Protein AF-A0A183DBQ8-F1 (afdb_monomer)

Mean predicted aligned error: 10.86 Å

Organism: NCBI:txid637853

Secondary structure (DSSP, 8-state):
-----TT--GGG-----HHHHHHHHHHHHHHHHHHHHHHHHHHHHHHHHHHHHHHHTSSS-HHHHHHHHHHHHHH-TT--SEEEHHHHHHHHHH--GGG---TTTSHHHHHHHHHHHHHHTTTSEEEHHHHHHHHHHHHHHHHHT--

Radius of gyration: 30.94 Å; Cα contacts (8 Å, |Δi|>4): 84; chains: 1; bounding box: 58×28×90 Å

Solvent-accessible surface area (backbone atoms only — not comparable to full-atom values): 8725 Å² total; per-residue (Å²): 134,91,73,93,63,96,87,72,57,80,91,79,50,94,69,81,55,71,68,60,48,52,54,48,54,53,52,51,51,50,54,50,52,52,52,54,51,54,52,49,51,50,54,49,51,51,53,50,43,65,65,54,43,29,67,84,73,35,77,64,28,63,68,53,54,50,52,50,50,55,51,46,51,71,73,38,78,81,68,69,64,49,44,54,47,81,50,49,66,55,52,47,64,63,39,65,75,98,66,44,59,53,64,82,84,40,43,66,59,55,51,47,56,57,46,50,56,34,63,78,43,78,59,44,67,40,43,60,65,60,55,51,50,50,56,48,55,46,44,50,53,58,56,68,72,75,113

pLDDT: mean 82.59, std 11.29, range [44.59, 97.38]

Structure (mmCIF, N/CA/C/O backbone):
data_AF-A0A183DBQ8-F1
#
_entry.id   AF-A0A183DBQ8-F1
#
loop_
_atom_site.group_PDB
_atom_site.id
_atom_site.type_symbol
_atom_site.label_atom_id
_atom_site.label_alt_id
_atom_site.label_comp_id
_atom_site.label_asym_id
_atom_site.label_entity_id
_atom_site.label_seq_id
_atom_site.pdbx_PDB_ins_code
_atom_site.Cartn_x
_atom_site.Cartn_y
_atom_site.Cartn_z
_atom_site.occupancy
_atom_site.B_iso_or_equiv
_atom_site.auth_seq_id
_atom_site.auth_comp_id
_atom_site.auth_asym_id
_atom_site.auth_atom_id
_atom_site.pdbx_PDB_model_num
ATOM 1 N N . LEU A 1 1 ? 30.353 -8.243 -52.755 1.00 55.59 1 LEU A N 1
ATOM 2 C CA . LEU A 1 1 ? 30.999 -7.369 -51.747 1.00 55.59 1 LEU A CA 1
ATOM 3 C C . LEU A 1 1 ? 30.140 -6.122 -51.627 1.00 55.59 1 LEU A C 1
ATOM 5 O O . LEU A 1 1 ? 29.741 -5.623 -52.665 1.00 55.59 1 LEU A O 1
ATOM 9 N N . CYS A 1 2 ? 29.802 -5.667 -50.421 1.00 66.50 2 CYS A N 1
ATOM 10 C CA . CYS A 1 2 ? 29.129 -4.378 -50.236 1.00 66.50 2 CYS A CA 1
ATOM 11 C C . CYS A 1 2 ? 30.188 -3.276 -50.326 1.00 66.50 2 CYS A C 1
ATOM 13 O O . CYS A 1 2 ? 31.118 -3.263 -49.522 1.00 66.50 2 CYS A O 1
ATOM 15 N N . TYR A 1 3 ? 30.084 -2.396 -51.317 1.00 67.19 3 TYR A N 1
ATOM 16 C CA . TYR A 1 3 ? 31.000 -1.276 -51.522 1.00 67.19 3 TYR A CA 1
ATOM 17 C C . TYR A 1 3 ? 30.197 0.007 -51.744 1.00 67.19 3 TYR A C 1
ATOM 19 O O . TYR A 1 3 ? 29.048 -0.032 -52.178 1.00 67.19 3 TYR A O 1
ATOM 27 N N . TRP A 1 4 ? 30.780 1.147 -51.379 1.00 66.75 4 TRP A N 1
ATOM 28 C CA . TRP A 1 4 ? 30.140 2.446 -51.553 1.00 66.75 4 TRP A CA 1
ATOM 29 C C . TRP A 1 4 ? 30.260 2.886 -53.018 1.00 66.75 4 TRP A C 1
ATOM 31 O O . TRP A 1 4 ? 31.371 3.082 -53.511 1.00 66.75 4 TRP A O 1
ATOM 41 N N . GLU A 1 5 ? 29.129 3.043 -53.708 1.00 66.81 5 GLU A N 1
ATOM 42 C CA . GLU A 1 5 ? 29.055 3.618 -55.056 1.00 66.81 5 GLU A CA 1
ATOM 43 C C . GLU A 1 5 ? 28.484 5.038 -55.007 1.00 66.81 5 GLU A C 1
ATOM 45 O O . GLU A 1 5 ? 27.488 5.326 -54.340 1.00 66.81 5 GLU A O 1
ATOM 50 N N . LYS A 1 6 ? 29.115 5.955 -55.742 1.00 68.62 6 LYS A N 1
ATOM 51 C CA . LYS A 1 6 ? 28.701 7.357 -55.789 1.00 68.62 6 LYS A CA 1
ATOM 52 C C . LYS A 1 6 ? 27.481 7.500 -56.708 1.00 68.62 6 LYS A C 1
ATOM 54 O O . LYS A 1 6 ? 27.624 7.395 -57.920 1.00 68.62 6 LYS A O 1
ATOM 59 N N . GLY A 1 7 ? 26.306 7.780 -56.139 1.00 71.44 7 GLY A N 1
ATOM 60 C CA . GLY A 1 7 ? 25.075 8.083 -56.891 1.00 71.44 7 GLY A CA 1
ATOM 61 C C . GLY A 1 7 ? 23.893 7.139 -56.643 1.00 71.44 7 GLY A C 1
ATOM 62 O O . GLY A 1 7 ? 22.787 7.455 -57.071 1.00 71.44 7 GLY A O 1
ATOM 63 N N . VAL A 1 8 ? 24.087 6.032 -55.922 1.00 72.25 8 VAL A N 1
ATOM 64 C CA . VAL A 1 8 ? 22.996 5.138 -55.492 1.00 72.25 8 VAL A CA 1
ATOM 65 C C . VAL A 1 8 ? 22.429 5.582 -54.146 1.00 72.25 8 VAL A C 1
ATOM 67 O O . VAL A 1 8 ? 23.166 5.909 -53.214 1.00 72.25 8 VAL A O 1
ATOM 70 N N . SER A 1 9 ? 21.100 5.612 -54.052 1.00 77.19 9 SER A N 1
ATOM 71 C CA . SER A 1 9 ? 20.395 5.972 -52.817 1.00 77.19 9 SER A CA 1
ATOM 72 C C . SER A 1 9 ? 20.361 4.790 -51.843 1.00 77.19 9 SER A C 1
ATOM 74 O O . SER A 1 9 ? 20.303 3.638 -52.260 1.00 77.19 9 SER A O 1
ATOM 76 N N . PHE A 1 10 ? 20.328 5.055 -50.535 1.00 75.38 10 PHE A N 1
ATOM 77 C CA . PHE A 1 10 ? 20.375 4.005 -49.506 1.00 75.38 10 PHE A CA 1
ATOM 78 C C . PHE A 1 10 ? 19.168 3.043 -49.504 1.00 75.38 10 PHE A C 1
ATOM 80 O O . PHE A 1 10 ? 19.287 1.933 -49.008 1.00 75.38 10 PHE A O 1
ATOM 87 N N . TRP A 1 11 ? 18.027 3.434 -50.083 1.00 77.56 11 TRP A N 1
ATOM 88 C CA . TRP A 1 11 ? 16.853 2.563 -50.258 1.00 77.56 11 TRP A CA 1
ATOM 89 C C . TRP A 1 11 ? 16.944 1.622 -51.473 1.00 77.56 11 TRP A C 1
ATOM 91 O O . TRP A 1 11 ? 16.048 0.815 -51.685 1.00 77.56 11 TRP A O 1
ATOM 101 N N . GLN A 1 12 ? 17.978 1.764 -52.309 1.00 77.38 12 GL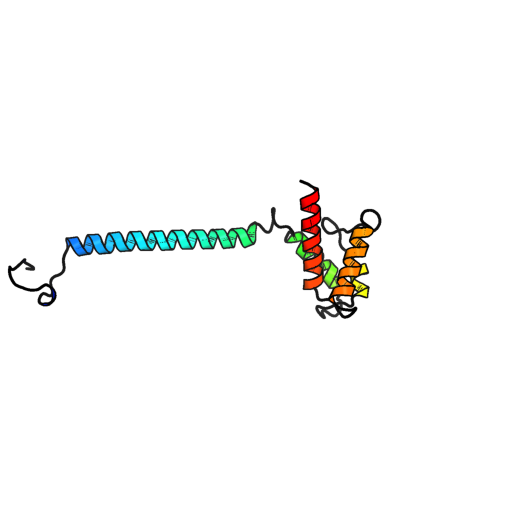N A N 1
ATOM 102 C CA . GLN A 1 12 ? 18.201 0.949 -53.512 1.00 77.38 12 GLN A CA 1
ATOM 103 C C . GLN A 1 12 ? 19.278 -0.126 -53.295 1.00 77.38 12 GLN A C 1
ATOM 105 O O . GLN A 1 12 ? 19.679 -0.793 -54.245 1.00 77.38 12 GLN A O 1
ATOM 110 N N . THR A 1 13 ? 19.771 -0.279 -52.061 1.00 77.25 13 THR A N 1
ATOM 111 C CA . THR A 1 13 ? 20.790 -1.263 -51.691 1.00 77.25 13 THR A CA 1
ATOM 112 C C . THR A 1 13 ? 20.311 -2.128 -50.530 1.00 77.25 13 THR A C 1
ATOM 114 O O . THR A 1 13 ? 19.750 -1.622 -49.563 1.00 77.25 13 THR A O 1
ATOM 117 N N . ASP A 1 14 ? 20.592 -3.428 -50.607 1.00 79.12 14 ASP A N 1
ATOM 118 C CA . ASP A 1 14 ? 20.328 -4.390 -49.529 1.00 79.12 14 ASP A CA 1
ATOM 119 C C . ASP A 1 14 ? 21.493 -4.468 -48.514 1.00 79.12 14 ASP A C 1
ATOM 121 O O . ASP A 1 14 ? 21.506 -5.310 -47.615 1.00 79.12 14 ASP A O 1
ATOM 125 N N . CYS A 1 15 ? 22.512 -3.609 -48.655 1.00 79.75 15 CYS A N 1
ATOM 126 C CA . CYS A 1 15 ? 23.688 -3.579 -47.787 1.00 79.75 15 CYS A CA 1
ATOM 127 C C . CYS A 1 15 ? 23.465 -2.708 -46.538 1.00 79.75 15 CYS A C 1
ATOM 129 O O . CYS A 1 15 ? 23.106 -1.536 -46.626 1.00 79.75 15 CYS A O 1
ATOM 131 N N . GLY A 1 16 ? 23.757 -3.261 -45.357 1.00 80.62 16 GLY A N 1
ATOM 132 C CA . GLY A 1 16 ? 23.713 -2.535 -44.083 1.00 80.62 16 GLY A CA 1
ATOM 133 C C . GLY A 1 16 ? 25.003 -1.771 -43.753 1.00 80.62 16 GLY A C 1
ATOM 134 O O . GLY A 1 16 ? 26.076 -2.042 -44.292 1.00 80.62 16 GLY A O 1
ATOM 135 N N . ASN A 1 17 ? 24.918 -0.836 -42.802 1.00 83.56 17 ASN A N 1
ATOM 136 C CA . ASN A 1 17 ? 26.086 -0.141 -42.256 1.00 83.56 17 ASN A CA 1
ATOM 137 C C . ASN A 1 17 ? 26.632 -0.897 -41.034 1.00 83.56 17 ASN A C 1
ATOM 139 O O . ASN A 1 17 ? 26.021 -0.849 -39.970 1.00 83.56 17 ASN A O 1
ATOM 143 N N . TYR A 1 18 ? 27.789 -1.554 -41.167 1.00 85.00 18 TYR A N 1
ATOM 144 C CA . TYR A 1 18 ? 28.411 -2.332 -40.085 1.00 85.00 18 TYR A CA 1
ATOM 145 C C . TYR A 1 18 ? 28.666 -1.500 -38.817 1.00 85.00 18 TYR A C 1
ATOM 147 O O . TYR A 1 18 ? 28.222 -1.864 -37.730 1.00 85.00 18 TYR A O 1
ATOM 155 N N . PHE A 1 19 ? 29.322 -0.344 -38.953 1.00 86.75 19 PHE A N 1
ATOM 156 C CA . PHE A 1 19 ? 29.620 0.528 -37.814 1.00 86.75 19 PHE A CA 1
ATOM 157 C C . PHE A 1 19 ? 28.354 1.171 -37.240 1.00 86.75 19 PHE A C 1
ATOM 159 O O . PHE A 1 19 ? 28.192 1.239 -36.022 1.00 86.75 19 PHE A O 1
ATOM 166 N N . GLY A 1 20 ? 27.433 1.595 -38.110 1.00 89.00 20 GLY A N 1
ATOM 167 C CA . GLY A 1 20 ? 26.145 2.158 -37.701 1.00 89.00 20 GLY A CA 1
ATOM 168 C C . GLY A 1 20 ? 25.290 1.157 -36.923 1.00 89.00 20 GLY A C 1
ATOM 169 O O . GLY A 1 20 ? 24.721 1.516 -35.896 1.00 89.00 20 GLY A O 1
ATOM 170 N N . ALA A 1 21 ? 25.257 -0.106 -37.359 1.00 90.94 21 ALA A N 1
ATOM 171 C CA . ALA A 1 21 ? 24.546 -1.178 -36.674 1.00 90.94 21 ALA A CA 1
ATOM 172 C C . ALA A 1 21 ? 25.127 -1.429 -35.278 1.00 90.94 21 ALA A C 1
ATOM 174 O O . ALA A 1 21 ? 24.372 -1.457 -34.310 1.00 90.94 21 ALA A O 1
ATOM 175 N N . ILE A 1 22 ? 26.454 -1.538 -35.150 1.00 93.81 22 ILE A N 1
ATOM 176 C CA . ILE A 1 22 ? 27.105 -1.747 -33.847 1.00 93.81 22 ILE A CA 1
ATOM 177 C C . ILE A 1 22 ? 26.754 -0.615 -32.878 1.00 93.81 22 ILE A C 1
ATOM 179 O O . ILE A 1 22 ? 26.291 -0.877 -31.771 1.00 93.81 22 ILE A O 1
ATOM 183 N N . ILE A 1 23 ? 26.915 0.643 -33.298 1.00 95.50 23 ILE A N 1
ATOM 184 C CA . ILE A 1 23 ? 26.629 1.799 -32.437 1.00 95.50 23 ILE A CA 1
ATOM 185 C C . ILE A 1 23 ? 25.149 1.831 -32.044 1.00 95.50 23 ILE A C 1
ATOM 187 O O . ILE A 1 23 ? 24.832 2.043 -30.871 1.00 95.50 23 ILE A O 1
ATOM 191 N N . TYR A 1 24 ? 24.244 1.590 -32.995 1.00 94.88 24 TYR A N 1
ATOM 192 C CA . TYR A 1 24 ? 22.807 1.583 -32.744 1.00 94.88 24 TYR A CA 1
ATOM 193 C C . TYR A 1 24 ? 22.408 0.493 -31.746 1.00 94.88 24 TYR A C 1
ATOM 195 O O . TYR A 1 24 ? 21.820 0.800 -30.713 1.00 94.88 24 TYR A O 1
ATOM 203 N N . PHE A 1 25 ? 22.778 -0.765 -31.997 1.00 95.38 25 PHE A N 1
ATOM 204 C CA . PHE A 1 25 ? 22.397 -1.874 -31.123 1.00 95.38 25 PHE A CA 1
ATOM 205 C C . PHE A 1 25 ? 23.036 -1.767 -29.737 1.00 95.38 25 PHE A C 1
ATOM 207 O O . PHE A 1 25 ? 22.344 -1.975 -28.743 1.00 95.38 25 PHE A O 1
ATOM 214 N N . CYS A 1 26 ? 24.318 -1.397 -29.641 1.00 96.12 26 CYS A N 1
ATOM 215 C CA . CYS A 1 26 ? 24.984 -1.242 -28.348 1.00 96.12 26 CYS A CA 1
ATOM 216 C C . CYS A 1 26 ? 24.367 -0.109 -27.521 1.00 96.12 26 CYS A C 1
ATOM 218 O O . CYS A 1 26 ? 24.043 -0.318 -26.355 1.00 96.12 26 CYS A O 1
ATOM 220 N N . SER A 1 27 ? 24.173 1.076 -28.108 1.00 96.31 27 SER A N 1
ATOM 221 C CA . SER A 1 27 ? 23.589 2.211 -27.380 1.00 96.31 27 SER A CA 1
ATOM 222 C C . SER A 1 27 ? 22.145 1.938 -26.964 1.00 96.31 27 SER A C 1
ATOM 224 O O . SER A 1 27 ? 21.798 2.138 -25.803 1.00 96.31 27 SER A O 1
ATOM 226 N N . PHE A 1 28 ? 21.325 1.409 -27.871 1.00 96.56 28 PHE A N 1
ATOM 227 C CA . PHE A 1 28 ? 19.932 1.071 -27.600 1.00 96.56 28 PHE A CA 1
ATOM 228 C C . PHE A 1 28 ? 19.795 0.015 -26.502 1.00 96.56 28 PHE A C 1
ATOM 230 O O . PHE A 1 28 ? 1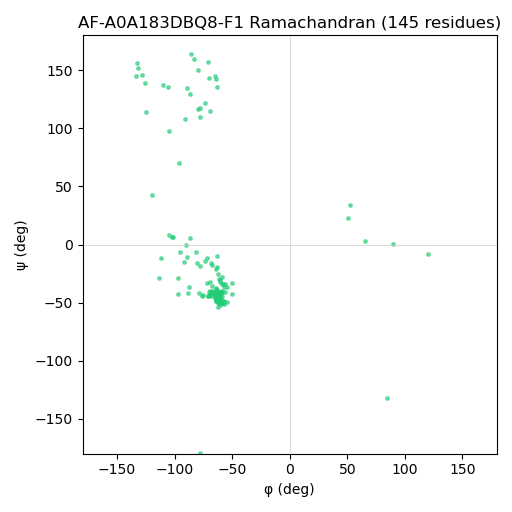9.008 0.193 -25.572 1.00 96.56 28 PHE A O 1
ATOM 237 N N . TYR A 1 29 ? 20.596 -1.052 -26.564 1.00 96.56 29 TYR A N 1
ATOM 238 C CA . TYR A 1 29 ? 20.581 -2.108 -25.556 1.00 96.56 29 TYR A CA 1
ATOM 239 C C . TYR A 1 29 ? 20.981 -1.577 -24.178 1.00 96.56 29 TYR A C 1
ATOM 241 O O . TYR A 1 29 ? 20.286 -1.837 -23.195 1.00 96.56 29 TYR A O 1
ATOM 249 N N . LEU A 1 30 ? 22.057 -0.785 -24.100 1.00 96.75 30 LEU A N 1
ATOM 250 C CA . LEU A 1 30 ? 22.486 -0.180 -22.840 1.00 96.75 30 LEU A CA 1
ATOM 251 C C . LEU A 1 30 ? 21.392 0.735 -22.281 1.00 96.75 30 LEU A C 1
ATOM 253 O O . LEU A 1 30 ? 20.982 0.562 -21.139 1.00 96.75 30 LEU A O 1
ATOM 257 N N . ILE A 1 31 ? 20.855 1.650 -23.088 1.00 96.81 31 ILE A N 1
ATOM 258 C CA . ILE A 1 31 ? 19.814 2.585 -22.643 1.00 96.81 31 ILE A CA 1
ATOM 259 C C . ILE A 1 31 ? 18.585 1.834 -22.113 1.00 96.81 31 ILE A C 1
ATOM 261 O O . ILE A 1 31 ? 18.125 2.126 -21.011 1.00 96.81 31 ILE A O 1
ATOM 265 N N . ILE A 1 32 ? 18.074 0.843 -22.850 1.00 97.12 32 ILE A N 1
ATOM 266 C CA . ILE A 1 32 ? 16.889 0.086 -22.422 1.00 97.12 32 ILE A CA 1
ATOM 267 C C . ILE A 1 32 ? 17.156 -0.691 -21.145 1.00 97.12 32 ILE A C 1
ATOM 269 O O . ILE A 1 32 ? 16.349 -0.630 -20.221 1.00 97.12 32 ILE A O 1
ATOM 273 N N . THR A 1 33 ? 18.270 -1.418 -21.077 1.00 96.38 33 THR A N 1
ATOM 274 C CA . THR A 1 33 ? 18.588 -2.225 -19.895 1.00 96.38 33 THR A CA 1
ATOM 275 C C . THR A 1 33 ? 18.761 -1.358 -18.656 1.00 96.38 33 THR A C 1
ATOM 277 O O . THR A 1 33 ? 18.213 -1.705 -17.615 1.00 96.38 33 THR A O 1
ATOM 280 N N . TYR A 1 34 ? 19.406 -0.193 -18.764 1.00 96.81 34 TYR A N 1
ATOM 281 C CA . TYR A 1 34 ? 19.496 0.758 -17.655 1.00 96.81 34 TYR A CA 1
ATOM 282 C C . TYR A 1 34 ? 18.135 1.328 -17.250 1.00 96.81 34 TYR A C 1
ATOM 284 O O . TYR A 1 34 ? 17.845 1.398 -16.057 1.00 96.81 34 TYR A O 1
ATOM 292 N N . ILE A 1 35 ? 17.283 1.719 -18.202 1.00 97.12 35 ILE A N 1
ATOM 293 C CA . ILE A 1 35 ? 15.942 2.234 -17.883 1.00 97.12 35 ILE A CA 1
ATOM 294 C C . ILE A 1 35 ? 15.109 1.153 -17.187 1.00 97.12 35 ILE A C 1
ATOM 296 O O . ILE A 1 35 ? 14.556 1.400 -16.118 1.00 97.12 35 ILE A O 1
ATOM 300 N N . VAL A 1 36 ? 15.050 -0.053 -17.758 1.00 97.38 36 VAL A N 1
ATOM 301 C CA . VAL A 1 36 ? 14.258 -1.164 -17.213 1.00 97.38 36 VAL A CA 1
ATOM 302 C C . VAL A 1 36 ? 14.783 -1.593 -15.847 1.00 97.38 36 VAL A C 1
ATOM 304 O O . VAL A 1 36 ? 13.983 -1.805 -14.942 1.00 97.38 36 VAL A O 1
ATOM 307 N N . LEU A 1 37 ? 16.103 -1.677 -15.663 1.00 96.88 37 LEU A N 1
ATOM 308 C CA . LEU A 1 37 ? 16.699 -2.039 -14.378 1.00 96.88 37 LEU A CA 1
ATOM 309 C C . LEU A 1 37 ? 16.383 -0.996 -13.306 1.00 96.88 37 LEU A C 1
ATOM 311 O O . LEU A 1 37 ? 15.965 -1.366 -12.214 1.00 96.88 37 LEU A O 1
ATOM 315 N N . ASN A 1 38 ? 16.519 0.295 -13.616 1.00 95.06 38 ASN A N 1
ATOM 316 C CA . ASN A 1 38 ? 16.204 1.358 -12.661 1.00 95.06 38 ASN A CA 1
ATOM 317 C C . ASN A 1 38 ? 14.711 1.392 -12.303 1.00 95.06 38 ASN A C 1
ATOM 319 O O . ASN A 1 38 ? 14.373 1.539 -11.131 1.00 95.06 38 ASN A O 1
ATOM 323 N N . LEU A 1 39 ? 13.819 1.200 -13.280 1.00 96.81 39 LEU A N 1
ATOM 324 C CA . LEU A 1 39 ? 12.380 1.089 -13.022 1.00 96.81 39 LEU A CA 1
ATOM 325 C C . LEU A 1 39 ? 12.049 -0.142 -12.173 1.00 96.81 39 LEU A C 1
ATOM 327 O O . LEU A 1 39 ? 11.282 -0.040 -11.220 1.00 96.81 39 LEU A O 1
ATOM 331 N N . LEU A 1 40 ? 12.645 -1.296 -12.481 1.00 97.25 40 LEU A N 1
ATOM 332 C CA . LEU A 1 40 ? 12.433 -2.527 -11.726 1.00 97.25 40 LEU A CA 1
ATOM 333 C C . LEU A 1 40 ? 12.902 -2.376 -10.277 1.00 97.25 40 LEU A C 1
ATOM 335 O O . LEU A 1 40 ? 12.169 -2.735 -9.363 1.00 97.25 40 LEU A O 1
ATOM 339 N N . VAL A 1 41 ? 14.096 -1.817 -10.061 1.00 96.25 41 VAL A N 1
ATOM 340 C CA . VAL A 1 41 ? 14.626 -1.555 -8.717 1.00 96.25 41 VAL A CA 1
ATOM 341 C C . VAL A 1 41 ? 13.716 -0.593 -7.955 1.00 96.25 41 VAL A C 1
ATOM 343 O O . VAL A 1 41 ? 13.405 -0.868 -6.800 1.00 96.25 41 VAL A O 1
ATOM 346 N N . ALA A 1 42 ? 13.232 0.479 -8.589 1.00 95.81 42 ALA A N 1
ATOM 347 C CA . ALA A 1 42 ? 12.300 1.411 -7.956 1.00 95.81 42 ALA A CA 1
ATOM 348 C C . ALA A 1 42 ? 10.997 0.720 -7.518 1.00 95.81 42 ALA A C 1
ATOM 350 O O . ALA A 1 42 ? 10.604 0.838 -6.361 1.00 95.81 42 ALA A O 1
ATOM 351 N N . VAL A 1 43 ? 10.375 -0.065 -8.405 1.00 94.75 43 VAL A N 1
ATOM 352 C CA . VAL A 1 43 ? 9.147 -0.818 -8.094 1.00 94.75 43 VAL A CA 1
ATOM 353 C C . VAL A 1 43 ? 9.386 -1.834 -6.981 1.00 94.75 43 VAL A C 1
ATOM 355 O O . VAL A 1 43 ? 8.552 -1.987 -6.091 1.00 94.75 43 VAL A O 1
ATOM 358 N N . ILE A 1 44 ? 10.520 -2.536 -7.009 1.00 94.06 44 ILE A N 1
ATOM 359 C CA . ILE A 1 44 ? 10.897 -3.475 -5.953 1.00 94.06 44 ILE A CA 1
ATOM 360 C C . ILE A 1 44 ? 11.010 -2.725 -4.624 1.00 94.06 44 ILE A C 1
ATOM 362 O O . ILE A 1 44 ? 10.345 -3.113 -3.671 1.00 94.06 44 ILE A O 1
ATOM 366 N N . ILE A 1 45 ? 11.774 -1.632 -4.560 1.00 91.19 45 ILE A N 1
ATOM 367 C CA . ILE A 1 45 ? 11.942 -0.847 -3.330 1.00 91.19 45 ILE A CA 1
ATOM 368 C C . ILE A 1 45 ? 10.598 -0.324 -2.818 1.00 91.19 45 ILE A C 1
ATOM 370 O O . ILE A 1 45 ? 10.361 -0.389 -1.619 1.00 91.19 45 ILE A O 1
ATOM 374 N N . GLU A 1 46 ? 9.705 0.142 -3.690 1.00 88.62 46 GLU A N 1
ATOM 375 C CA . GLU A 1 46 ? 8.372 0.603 -3.293 1.00 88.62 46 GLU A CA 1
ATOM 376 C C . GLU A 1 46 ? 7.533 -0.530 -2.693 1.00 88.62 46 GLU A C 1
ATOM 378 O O . GLU A 1 46 ? 6.973 -0.372 -1.612 1.00 88.62 46 GLU A O 1
ATOM 383 N N . ASN A 1 47 ? 7.496 -1.703 -3.331 1.00 87.62 47 ASN A N 1
ATOM 384 C CA . ASN A 1 47 ? 6.783 -2.860 -2.788 1.00 87.62 47 ASN A CA 1
ATOM 385 C C . ASN A 1 47 ? 7.384 -3.299 -1.450 1.00 87.62 47 ASN A C 1
ATOM 387 O O . ASN A 1 47 ? 6.658 -3.482 -0.476 1.00 87.62 47 ASN A O 1
ATOM 391 N N . PHE A 1 48 ? 8.710 -3.433 -1.376 1.00 84.81 48 PHE A N 1
ATOM 392 C CA . PHE A 1 48 ? 9.393 -3.773 -0.132 1.00 84.81 48 PHE A CA 1
ATOM 393 C C . PHE A 1 48 ? 9.143 -2.709 0.946 1.00 84.81 48 PHE A C 1
ATOM 395 O O . PHE A 1 48 ? 8.828 -3.065 2.070 1.00 84.81 48 PHE A O 1
ATOM 402 N N . SER A 1 49 ? 9.171 -1.417 0.635 1.00 80.88 49 SER A N 1
ATOM 403 C CA . SER A 1 49 ? 8.800 -0.379 1.600 1.00 80.88 49 SER A CA 1
ATOM 404 C C . SER A 1 49 ? 7.341 -0.525 2.042 1.00 80.88 49 SER A C 1
ATOM 406 O O . SER A 1 49 ? 7.080 -0.553 3.236 1.00 80.88 49 SER A O 1
ATOM 408 N N . LEU A 1 50 ? 6.384 -0.735 1.138 1.00 77.69 50 LEU A N 1
ATOM 409 C CA . LEU A 1 50 ? 4.979 -0.935 1.517 1.00 77.69 50 LEU A CA 1
ATOM 410 C C . LEU A 1 50 ? 4.775 -2.136 2.454 1.00 77.69 50 LEU A C 1
ATOM 412 O O . LEU A 1 50 ? 3.989 -2.050 3.397 1.00 77.69 50 LEU A O 1
ATOM 416 N N . PHE A 1 51 ? 5.483 -3.245 2.223 1.00 74.31 51 PHE A N 1
ATOM 417 C CA . PHE A 1 51 ? 5.370 -4.432 3.071 1.00 74.31 51 PHE A CA 1
ATOM 418 C C . PHE A 1 51 ? 6.163 -4.308 4.381 1.00 74.31 51 PHE A C 1
ATOM 420 O O . PHE A 1 51 ? 5.645 -4.687 5.429 1.00 74.31 51 PHE A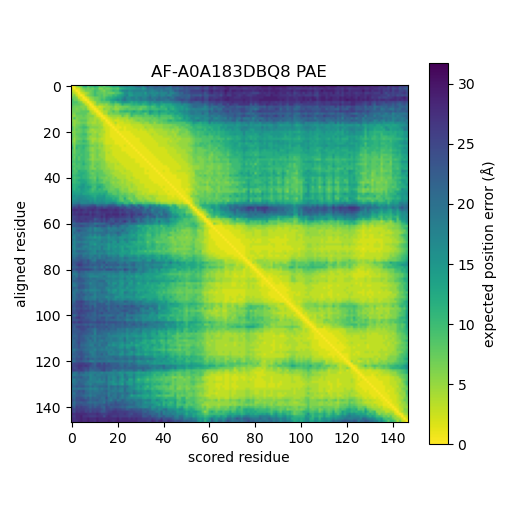 O 1
ATOM 427 N N . TYR A 1 52 ? 7.382 -3.762 4.357 1.00 65.12 52 TYR A N 1
ATOM 428 C CA . TYR A 1 52 ? 8.309 -3.770 5.499 1.00 65.12 52 TYR A CA 1
ATOM 429 C C . TYR A 1 52 ? 8.288 -2.485 6.337 1.00 65.12 52 TYR A C 1
ATOM 431 O O . TYR A 1 52 ? 8.454 -2.555 7.552 1.00 65.12 52 TYR A O 1
ATOM 439 N N . SER A 1 53 ? 7.976 -1.319 5.761 1.00 58.03 53 SER A N 1
ATOM 440 C CA . SER A 1 53 ? 7.700 -0.100 6.543 1.00 58.03 53 SER A CA 1
ATOM 441 C C . SER A 1 53 ? 6.454 -0.256 7.432 1.00 58.03 53 SER A C 1
ATOM 443 O O . SER A 1 53 ? 6.218 0.577 8.302 1.00 58.03 53 SER A O 1
ATOM 445 N N . SER A 1 54 ? 5.680 -1.338 7.256 1.00 55.97 54 SER A N 1
ATOM 446 C CA . SER A 1 54 ? 4.549 -1.703 8.114 1.00 55.97 54 SER A CA 1
ATOM 447 C C . SER A 1 54 ? 4.930 -2.262 9.494 1.00 55.97 54 SER A C 1
ATOM 449 O O . SER A 1 54 ? 4.069 -2.345 10.371 1.00 55.97 54 SER A O 1
ATOM 451 N N . GLU A 1 55 ? 6.193 -2.643 9.711 1.00 51.81 55 GLU A N 1
ATOM 452 C CA . GLU A 1 55 ? 6.580 -3.371 10.925 1.00 51.81 55 GLU A CA 1
ATOM 453 C C . GLU A 1 55 ? 7.164 -2.465 12.024 1.00 51.81 55 GLU A C 1
ATOM 455 O O . GLU A 1 55 ? 6.750 -2.598 13.178 1.00 51.81 55 GLU A O 1
ATOM 460 N N . GLU A 1 56 ? 8.033 -1.502 11.678 1.00 51.12 56 GLU A N 1
ATOM 461 C CA . GLU A 1 56 ? 8.733 -0.638 12.656 1.00 51.12 56 GLU A CA 1
ATOM 462 C C . GLU A 1 56 ? 8.339 0.856 12.595 1.00 51.12 56 GLU A C 1
ATOM 464 O O . GLU A 1 56 ? 8.325 1.515 13.636 1.00 51.12 56 GLU A O 1
ATOM 469 N N . ASP A 1 57 ? 7.931 1.379 11.427 1.00 51.56 57 ASP A N 1
ATOM 470 C CA . ASP A 1 57 ? 7.588 2.804 11.236 1.00 51.56 57 ASP A CA 1
ATOM 471 C C . ASP A 1 57 ? 6.106 3.085 10.961 1.00 51.56 57 ASP A C 1
ATOM 473 O O . ASP A 1 57 ? 5.676 4.244 11.024 1.00 51.56 57 ASP A O 1
ATOM 477 N N . ALA A 1 58 ? 5.293 2.065 10.686 1.00 58.16 58 ALA A N 1
ATOM 478 C CA . ALA A 1 58 ? 3.877 2.280 10.439 1.00 58.16 58 ALA A CA 1
ATOM 479 C C . ALA A 1 58 ? 3.123 2.692 11.698 1.00 58.16 58 ALA A C 1
ATOM 481 O O . ALA A 1 58 ? 3.347 2.205 12.803 1.00 58.16 58 ALA A O 1
ATOM 482 N N . LEU A 1 59 ? 2.166 3.588 11.477 1.00 61.88 59 LEU A N 1
ATOM 483 C CA . LEU A 1 59 ? 1.274 4.116 12.496 1.00 61.88 59 LEU A CA 1
ATOM 484 C C . LEU A 1 59 ? 0.468 3.019 13.221 1.00 61.88 59 LEU A C 1
ATOM 486 O O . LEU A 1 59 ? 0.198 3.132 14.412 1.00 61.88 59 LEU A O 1
ATOM 490 N N . LEU A 1 60 ? 0.113 1.958 12.493 1.00 69.62 60 LEU A N 1
ATOM 491 C CA . LEU A 1 60 ? -0.456 0.721 13.018 1.00 69.62 60 LEU A CA 1
ATOM 492 C C . LEU A 1 60 ? 0.411 -0.445 12.547 1.00 69.62 60 LEU A C 1
ATOM 494 O O . LEU A 1 60 ? 0.447 -0.732 11.348 1.00 69.62 60 LEU A O 1
ATOM 498 N N . SER A 1 61 ? 1.077 -1.125 13.479 1.00 75.69 61 SER A N 1
ATOM 499 C CA . SER A 1 61 ? 1.868 -2.312 13.152 1.00 75.69 61 SER A CA 1
ATOM 500 C C . SER A 1 61 ? 0.954 -3.487 12.794 1.00 75.69 61 SER A C 1
ATOM 502 O O . SER A 1 61 ? -0.201 -3.576 13.227 1.00 75.69 61 SER A O 1
ATOM 504 N N . TYR A 1 62 ? 1.473 -4.458 12.044 1.00 77.38 62 TYR A N 1
ATOM 505 C CA . TYR A 1 62 ? 0.737 -5.684 11.730 1.00 77.38 62 TYR A CA 1
ATOM 506 C C . TYR A 1 62 ? 0.262 -6.436 12.987 1.00 77.38 62 TYR A C 1
ATOM 508 O O . TYR A 1 62 ? -0.829 -7.014 13.002 1.00 77.38 62 TYR A O 1
ATOM 516 N N . ALA A 1 63 ? 1.044 -6.389 14.070 1.00 80.44 63 ALA A N 1
ATOM 517 C CA . ALA A 1 63 ? 0.662 -6.964 15.357 1.00 80.44 63 ALA A CA 1
ATOM 518 C C . ALA A 1 63 ? -0.579 -6.277 15.961 1.00 80.44 63 ALA A C 1
ATOM 520 O O . ALA A 1 63 ? -1.466 -6.957 16.483 1.00 80.44 63 ALA A O 1
ATOM 521 N N . ASP A 1 64 ? -0.682 -4.953 15.822 1.00 83.25 64 ASP A N 1
ATOM 522 C CA . ASP A 1 64 ? -1.811 -4.154 16.309 1.00 83.25 64 ASP A CA 1
ATOM 523 C C . ASP A 1 64 ? -3.083 -4.460 15.511 1.00 83.25 64 ASP A C 1
ATOM 525 O O . ASP A 1 64 ? -4.150 -4.673 16.089 1.00 83.25 64 ASP A O 1
ATOM 529 N N . ILE A 1 65 ? -2.962 -4.595 14.185 1.00 85.44 65 ILE A N 1
ATOM 530 C CA . ILE A 1 65 ? -4.073 -5.005 13.312 1.00 85.44 65 ILE A CA 1
ATOM 531 C C . ILE A 1 65 ? -4.564 -6.406 13.691 1.00 85.44 65 ILE A C 1
ATOM 533 O O . ILE A 1 65 ? -5.772 -6.628 13.788 1.00 85.44 65 ILE A O 1
ATOM 537 N N . ARG A 1 66 ? -3.655 -7.356 13.946 1.00 86.56 66 ARG A N 1
ATOM 538 C CA . ARG A 1 66 ? -4.035 -8.707 14.387 1.00 86.56 66 ARG A CA 1
ATOM 539 C C . ARG A 1 66 ? -4.745 -8.697 15.738 1.00 86.56 66 ARG A C 1
ATOM 541 O O . ARG A 1 66 ? -5.752 -9.386 15.888 1.00 86.56 66 ARG A O 1
ATOM 548 N N . ASN A 1 67 ? -4.252 -7.922 16.702 1.00 86.88 67 ASN A N 1
ATOM 549 C CA . ASN A 1 67 ? -4.895 -7.763 18.007 1.00 86.88 67 ASN A CA 1
ATOM 550 C C . ASN A 1 67 ? -6.306 -7.167 17.849 1.00 86.88 67 ASN A C 1
ATOM 552 O O . ASN A 1 67 ? -7.284 -7.713 18.361 1.00 86.88 67 ASN A O 1
ATOM 556 N N . PHE A 1 68 ? -6.446 -6.122 17.028 1.00 89.25 68 PHE A N 1
ATOM 557 C CA . PHE A 1 68 ? -7.741 -5.531 16.699 1.00 89.25 68 PHE A CA 1
ATOM 558 C C . PHE A 1 68 ? -8.700 -6.541 16.051 1.00 89.25 68 PHE A C 1
ATOM 560 O O . PHE A 1 68 ? -9.859 -6.631 16.450 1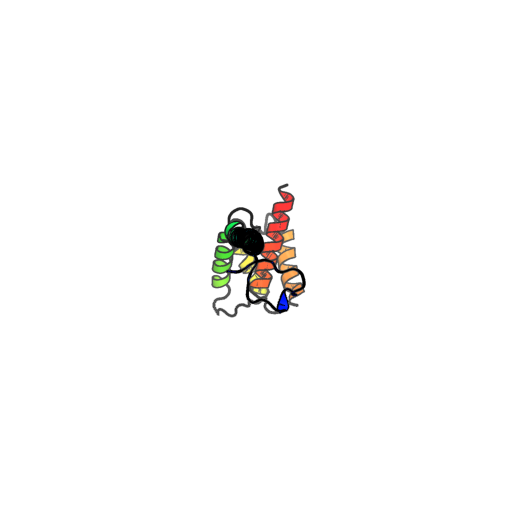.00 89.25 68 PHE A O 1
ATOM 567 N N . GLN A 1 69 ? -8.225 -7.350 15.100 1.00 90.31 69 GLN A N 1
ATOM 568 C CA . GLN A 1 69 ? -9.019 -8.417 14.479 1.00 90.31 69 GLN A CA 1
ATOM 569 C C . GLN A 1 69 ? -9.485 -9.465 15.495 1.00 90.31 69 GLN A C 1
ATOM 571 O O . GLN A 1 69 ? -10.636 -9.896 15.446 1.00 90.31 69 GLN A O 1
ATOM 576 N N . GLN A 1 70 ? -8.622 -9.872 16.429 1.00 90.06 70 GLN A N 1
ATOM 577 C CA . GLN A 1 70 ? -8.987 -10.820 17.485 1.00 90.06 70 GLN A CA 1
ATOM 578 C C . GLN A 1 70 ? -10.083 -10.251 18.390 1.00 90.06 70 GLN A C 1
ATOM 580 O O . GLN A 1 70 ? -11.086 -10.921 18.632 1.00 90.06 70 GLN A O 1
ATOM 585 N N . VAL A 1 71 ? -9.927 -9.002 18.835 1.00 90.94 71 VAL A N 1
ATOM 586 C CA .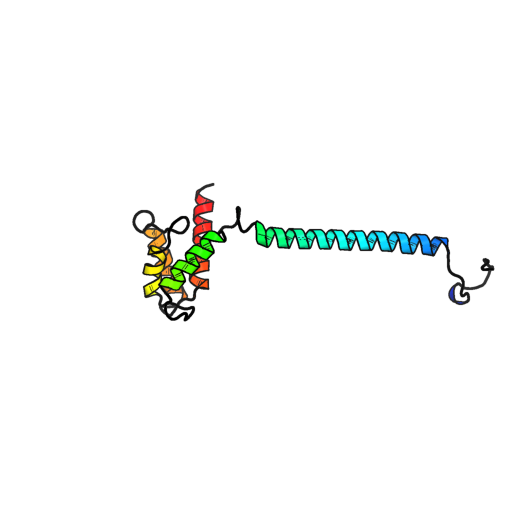 VAL A 1 71 ? -10.924 -8.296 19.651 1.00 90.94 71 VAL A CA 1
ATOM 587 C C . VAL A 1 71 ? -12.239 -8.125 18.889 1.00 90.94 71 VAL A C 1
ATOM 589 O O . VAL A 1 71 ? -13.309 -8.375 19.445 1.00 90.94 71 VAL A O 1
ATOM 592 N N . TRP A 1 72 ? -12.178 -7.765 17.606 1.00 91.62 72 TRP A N 1
ATOM 593 C CA . TRP A 1 72 ? -13.357 -7.644 16.752 1.00 91.62 72 TRP A CA 1
ATOM 594 C C . TRP A 1 72 ? -14.120 -8.962 16.635 1.00 91.62 72 TRP A C 1
ATOM 596 O O . TRP A 1 72 ? -15.331 -8.982 16.841 1.00 91.62 72 TRP A O 1
ATOM 606 N N . ASN A 1 73 ? -13.421 -10.071 16.385 1.00 90.50 73 ASN A N 1
ATOM 607 C CA . ASN A 1 73 ? -14.032 -11.396 16.250 1.00 90.50 73 ASN A CA 1
ATOM 608 C C . ASN A 1 73 ? -14.735 -11.871 17.533 1.00 90.50 73 ASN A C 1
ATOM 610 O O . ASN A 1 73 ? -15.670 -12.663 17.460 1.00 90.50 73 ASN A O 1
ATOM 614 N N . ILE A 1 74 ? -14.321 -11.383 18.708 1.00 89.56 74 ILE A N 1
ATOM 615 C CA . ILE A 1 74 ? -15.012 -11.660 19.978 1.00 89.56 74 ILE A CA 1
ATOM 616 C C . ILE A 1 74 ? -16.348 -10.898 20.056 1.00 89.56 74 ILE A C 1
ATOM 618 O O . ILE A 1 74 ? -17.312 -11.387 20.645 1.00 89.56 74 ILE A O 1
ATOM 622 N N . VAL A 1 75 ? -16.423 -9.698 19.472 1.00 89.25 75 VAL A N 1
ATOM 623 C CA . VAL A 1 75 ? -17.611 -8.828 19.521 1.00 89.25 75 VAL A CA 1
ATOM 624 C C . VAL A 1 75 ? -18.604 -9.129 18.389 1.00 89.25 75 VAL A C 1
ATOM 626 O O . VAL A 1 75 ? -19.820 -9.069 18.614 1.00 89.25 75 VAL A O 1
ATOM 629 N N . ASP A 1 76 ? -18.107 -9.467 17.197 1.00 90.75 76 ASP A N 1
ATOM 630 C CA . ASP A 1 76 ? -18.872 -9.852 16.003 1.00 90.75 76 ASP A CA 1
ATOM 631 C C . ASP A 1 76 ? -18.978 -11.383 15.874 1.00 90.75 76 ASP A C 1
ATOM 633 O O . ASP A 1 76 ? -18.390 -12.011 14.994 1.00 90.75 76 ASP A O 1
ATOM 637 N N . VAL A 1 77 ? -19.748 -11.996 16.779 1.00 86.56 77 VAL A N 1
ATOM 638 C CA . VAL A 1 77 ? -19.965 -13.458 16.824 1.00 86.56 77 VAL A CA 1
ATOM 639 C C . VAL A 1 77 ? -20.623 -13.990 15.543 1.00 86.56 77 VAL A C 1
ATOM 641 O O . VAL A 1 77 ? -20.396 -15.131 15.152 1.00 86.56 77 VAL A O 1
ATOM 644 N N . GLU A 1 78 ? -21.438 -13.166 14.881 1.00 85.62 78 GLU A N 1
ATOM 645 C CA . GLU A 1 78 ? -22.203 -13.547 13.689 1.00 85.62 78 GLU A CA 1
ATOM 646 C C . GLU A 1 78 ? -21.437 -13.298 12.378 1.00 85.62 78 GLU A C 1
ATOM 648 O O . GLU A 1 78 ? -21.970 -13.583 11.307 1.00 85.62 78 GLU A O 1
ATOM 653 N N . GLN A 1 79 ? -20.203 -12.778 12.449 1.00 84.62 79 GLN A N 1
ATOM 654 C CA . GLN A 1 79 ? -19.361 -12.437 11.294 1.00 84.62 79 GLN A CA 1
ATOM 655 C C . GLN A 1 79 ? -20.070 -11.531 10.275 1.00 84.62 79 GLN A C 1
ATOM 657 O O . GLN A 1 79 ? -19.840 -11.620 9.064 1.00 84.62 79 GLN A O 1
ATOM 662 N N . LYS A 1 80 ? -20.940 -10.636 10.758 1.00 82.56 80 LYS A N 1
ATOM 663 C CA . LYS A 1 80 ? -21.723 -9.733 9.904 1.00 82.56 80 LYS A CA 1
ATOM 664 C C . LYS A 1 80 ? -20.868 -8.636 9.274 1.00 82.56 80 LYS A C 1
ATOM 666 O O . LYS A 1 80 ? -21.331 -7.973 8.351 1.00 82.56 80 LYS A O 1
ATOM 671 N N . ARG A 1 81 ? -19.616 -8.464 9.732 1.00 84.31 81 ARG A N 1
ATOM 672 C CA . ARG A 1 81 ? -18.676 -7.386 9.349 1.00 84.31 81 ARG A CA 1
ATOM 673 C C . ARG A 1 81 ? -19.137 -5.995 9.781 1.00 84.31 81 ARG A C 1
ATOM 675 O O . ARG A 1 81 ? -18.450 -5.005 9.513 1.00 84.31 81 ARG A O 1
ATOM 682 N N . THR A 1 82 ? -20.265 -5.931 10.477 1.00 89.00 82 THR A N 1
ATOM 683 C CA . THR A 1 82 ? -20.849 -4.734 11.055 1.00 89.00 82 THR A CA 1
ATOM 684 C C . THR A 1 82 ? -21.260 -5.019 12.492 1.00 89.00 82 THR A C 1
ATOM 686 O O . THR A 1 82 ? -21.681 -6.125 12.834 1.00 89.00 82 THR A O 1
ATOM 689 N N . ILE A 1 83 ? -21.120 -4.015 13.352 1.00 90.38 83 ILE A N 1
ATOM 690 C CA . ILE A 1 83 ? -21.570 -4.075 14.740 1.00 90.38 83 ILE A CA 1
ATOM 691 C C . ILE A 1 83 ? -22.442 -2.858 15.048 1.00 90.38 83 ILE A C 1
ATOM 693 O O . ILE A 1 83 ? -22.158 -1.760 14.568 1.00 90.38 83 ILE A O 1
ATOM 697 N N . PRO A 1 84 ? -23.464 -2.999 15.903 1.00 89.50 84 PRO A N 1
ATOM 698 C CA . PRO A 1 84 ? -24.254 -1.854 16.329 1.00 89.50 84 PRO A CA 1
ATOM 699 C C . PRO A 1 84 ? -23.388 -0.877 17.128 1.00 89.50 84 PRO A C 1
ATOM 701 O O . PRO A 1 84 ? -22.593 -1.297 17.977 1.00 89.50 84 PRO A O 1
ATOM 704 N N . VAL A 1 85 ? -23.607 0.434 16.957 1.00 87.12 85 VAL A N 1
ATOM 705 C CA . VAL A 1 85 ? -22.826 1.509 17.618 1.00 87.12 85 VAL A CA 1
ATOM 706 C C . VAL A 1 85 ? -22.684 1.324 19.125 1.00 87.12 85 VAL A C 1
ATOM 708 O O . VAL A 1 85 ? -21.663 1.650 19.730 1.00 87.12 85 VAL A O 1
ATOM 711 N N . ARG A 1 86 ? -23.701 0.744 19.763 1.00 85.94 86 ARG A N 1
ATOM 712 C CA . ARG A 1 86 ? -23.713 0.479 21.207 1.00 85.94 86 ARG A CA 1
ATOM 713 C C . ARG A 1 86 ? -22.572 -0.446 21.648 1.00 85.94 86 ARG A C 1
ATOM 715 O O . ARG A 1 86 ? -22.086 -0.300 22.768 1.00 85.94 86 ARG A O 1
ATOM 7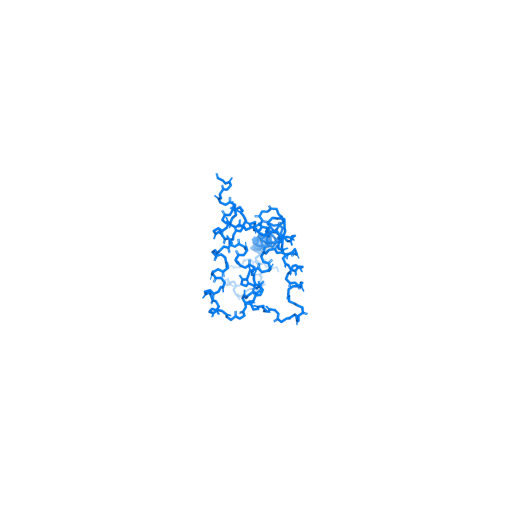22 N N . ARG A 1 87 ? -22.133 -1.366 20.780 1.00 88.06 87 ARG A N 1
ATOM 723 C CA . ARG A 1 87 ? -21.031 -2.306 21.041 1.00 88.06 87 ARG A CA 1
ATOM 724 C C . ARG A 1 87 ? -19.648 -1.688 20.844 1.00 88.06 87 ARG A C 1
ATOM 726 O O . ARG A 1 8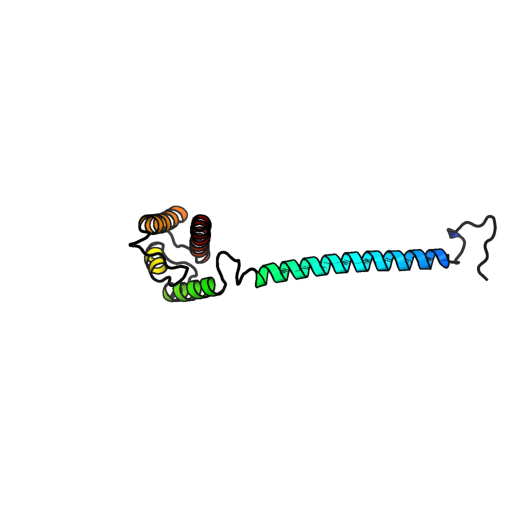7 ? -18.695 -2.221 21.402 1.00 88.06 87 ARG A O 1
ATOM 733 N N . VAL A 1 88 ? -19.525 -0.539 20.175 1.00 87.44 88 VAL A N 1
ATOM 734 C CA . VAL A 1 88 ? -18.228 0.145 20.000 1.00 87.44 88 VAL A CA 1
ATOM 735 C C . VAL A 1 88 ? -17.599 0.500 21.344 1.00 87.44 88 VAL A C 1
ATOM 737 O O . VAL A 1 88 ? -16.416 0.262 21.552 1.00 87.44 88 VAL A O 1
ATOM 740 N N . LYS A 1 89 ? -18.395 0.967 22.315 1.00 87.62 89 LYS A N 1
ATOM 741 C CA . LYS A 1 89 ? -17.908 1.237 23.683 1.00 87.62 89 LYS A CA 1
ATOM 742 C C . LYS A 1 89 ? -17.284 0.012 24.346 1.00 87.62 89 LYS A C 1
ATOM 744 O O . LYS A 1 89 ? -16.347 0.154 25.125 1.00 87.62 89 LYS A O 1
A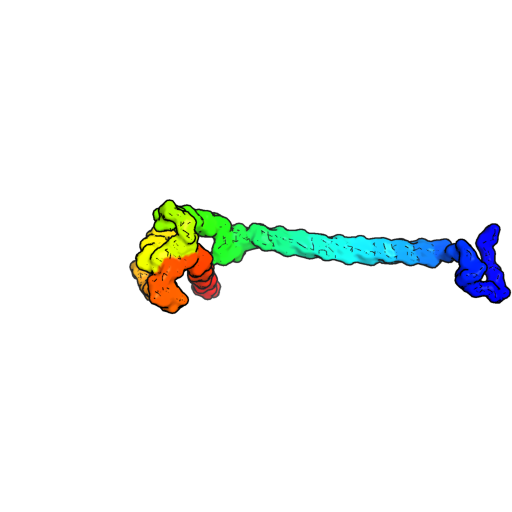TOM 749 N N . PHE A 1 90 ? -17.847 -1.166 24.092 1.00 89.00 90 PHE A N 1
ATOM 750 C CA . PHE A 1 90 ? -17.339 -2.420 24.632 1.00 89.00 90 PHE A CA 1
ATOM 751 C C . PHE A 1 90 ? -16.067 -2.851 23.898 1.00 89.00 90 PHE A C 1
ATOM 753 O O . PHE A 1 90 ? -15.087 -3.191 24.550 1.00 89.00 90 PHE A O 1
ATOM 760 N N . LEU A 1 91 ? -16.058 -2.741 22.567 1.00 89.19 91 LEU A N 1
ATOM 761 C CA . LEU A 1 91 ? -14.893 -3.030 21.736 1.00 89.19 91 LEU A CA 1
ATOM 762 C C . LEU A 1 91 ? -13.680 -2.176 22.142 1.00 89.19 91 LEU A C 1
ATOM 764 O O . LEU A 1 91 ? -12.621 -2.732 22.403 1.00 89.19 91 LEU A O 1
ATOM 768 N N . LEU A 1 92 ? -13.847 -0.857 22.295 1.00 87.00 92 LEU A N 1
ATOM 769 C CA . LEU A 1 92 ? -12.764 0.055 22.692 1.00 87.00 92 LEU A CA 1
ATOM 770 C C . LEU A 1 92 ? -12.167 -0.266 24.068 1.00 87.00 92 LEU A C 1
ATOM 772 O O . LEU A 1 92 ? -10.981 -0.064 24.280 1.00 87.00 92 LEU A O 1
ATOM 776 N N . ARG A 1 93 ? -12.975 -0.790 24.996 1.00 87.31 93 ARG A N 1
ATOM 777 C CA . ARG A 1 93 ? -12.508 -1.226 26.324 1.00 87.31 93 ARG A CA 1
ATOM 778 C C . ARG A 1 93 ? -11.795 -2.575 26.305 1.00 87.31 93 ARG A C 1
ATOM 780 O O . ARG A 1 93 ? -11.148 -2.927 27.284 1.00 87.31 93 ARG A O 1
ATOM 787 N N . LEU A 1 94 ? -11.997 -3.361 25.251 1.00 87.94 94 LEU A N 1
ATOM 788 C CA . LEU A 1 94 ? -11.415 -4.691 25.105 1.00 87.94 94 LEU A CA 1
ATOM 789 C C . LEU A 1 94 ? -10.066 -4.647 24.371 1.00 87.94 94 LEU A C 1
ATOM 791 O O . LEU A 1 94 ? -9.311 -5.615 24.444 1.00 87.94 94 LEU A O 1
ATOM 795 N N . LEU A 1 95 ? -9.753 -3.529 23.704 1.00 86.56 95 LEU A N 1
ATOM 796 C CA . LEU A 1 95 ? -8.432 -3.261 23.143 1.00 86.56 95 LEU A CA 1
ATOM 797 C C . LEU A 1 95 ? -7.389 -3.181 24.265 1.00 86.56 95 LEU A C 1
ATOM 799 O O . LEU A 1 95 ? -7.628 -2.575 25.307 1.00 86.56 95 LEU A O 1
ATOM 803 N N . LYS A 1 96 ? -6.237 -3.817 24.047 1.00 79.75 96 LYS A N 1
ATOM 804 C CA . LYS A 1 96 ? -5.128 -3.904 25.007 1.00 79.75 96 LYS A CA 1
ATOM 805 C C . LYS A 1 96 ? -3.799 -3.572 24.339 1.00 79.75 96 LYS A C 1
ATOM 807 O O . LYS A 1 96 ? -3.648 -3.794 23.137 1.00 79.75 96 LYS A O 1
ATOM 812 N N . GLY A 1 97 ? -2.816 -3.144 25.129 1.00 79.75 97 GLY A N 1
ATOM 813 C CA . GLY A 1 97 ? -1.461 -2.859 24.649 1.00 79.75 97 GLY A CA 1
ATOM 814 C C . GLY A 1 97 ? -1.351 -1.446 24.079 1.00 79.75 97 GLY A C 1
ATOM 815 O O . GLY A 1 97 ? -1.817 -0.504 24.705 1.00 79.75 97 GLY A O 1
ATOM 816 N N . ARG A 1 98 ? -0.756 -1.285 22.888 1.00 73.19 98 ARG A N 1
ATOM 817 C CA . ARG A 1 98 ? -0.591 0.038 22.245 1.00 73.19 98 ARG A CA 1
ATOM 818 C C . ARG A 1 98 ? -1.906 0.692 21.805 1.00 73.19 98 ARG A C 1
ATOM 820 O O . ARG A 1 98 ? -1.925 1.884 21.553 1.00 73.19 98 ARG A O 1
ATOM 827 N N . LEU A 1 99 ? -2.987 -0.082 21.704 1.00 77.94 99 LEU A N 1
ATOM 828 C CA . LEU A 1 99 ? -4.317 0.389 21.292 1.00 77.94 99 LEU A CA 1
ATOM 829 C C . LEU A 1 99 ? -5.269 0.592 22.483 1.00 77.94 99 LEU A C 1
ATOM 831 O O . LEU A 1 99 ? -6.473 0.762 22.291 1.00 77.94 99 LEU A O 1
ATOM 835 N N . GLU A 1 100 ? -4.766 0.466 23.710 1.00 81.62 100 GLU A N 1
ATOM 836 C CA . GLU A 1 100 ? -5.577 0.579 24.916 1.00 81.62 100 GLU A CA 1
ATOM 837 C C . GLU A 1 100 ? -5.967 2.035 25.170 1.00 81.62 100 GLU A C 1
ATOM 839 O O . GLU A 1 100 ? -5.113 2.898 25.349 1.00 81.62 100 GLU A O 1
ATOM 844 N N . VAL A 1 101 ? -7.273 2.299 25.233 1.00 78.69 101 VAL A N 1
ATOM 845 C CA . VAL A 1 101 ? -7.803 3.618 25.593 1.00 78.69 101 VAL A CA 1
ATOM 846 C C . VAL A 1 101 ? -8.328 3.546 27.021 1.00 78.69 101 VAL A C 1
ATOM 848 O O . VAL A 1 101 ? -9.457 3.098 27.244 1.00 78.69 101 VAL A O 1
ATOM 851 N N . ASP A 1 102 ? -7.521 3.983 27.993 1.00 78.38 102 ASP A N 1
ATOM 852 C CA . ASP A 1 102 ? -7.929 3.998 29.401 1.00 78.38 102 ASP A CA 1
ATOM 853 C C . ASP A 1 102 ? -9.025 5.064 29.620 1.00 78.38 102 ASP A C 1
ATOM 855 O O . ASP A 1 102 ? -8.766 6.268 29.511 1.00 78.38 102 ASP A O 1
ATOM 859 N N . PRO A 1 103 ? -10.263 4.669 29.981 1.00 77.12 103 PRO A N 1
ATOM 860 C CA . PRO A 1 103 ? -11.355 5.611 30.206 1.00 77.12 103 PRO A CA 1
ATOM 861 C C . PRO A 1 103 ? -11.110 6.585 31.367 1.00 77.12 103 PRO A C 1
ATOM 863 O O . PRO A 1 103 ? -11.816 7.592 31.459 1.00 77.12 103 PRO A O 1
ATOM 866 N N . ASN A 1 104 ? -10.183 6.268 32.277 1.00 79.69 104 ASN A N 1
ATOM 867 C CA . ASN A 1 104 ? -9.874 7.086 33.447 1.00 79.69 104 ASN A CA 1
ATOM 868 C C . ASN A 1 104 ? -8.806 8.136 33.144 1.00 79.69 104 ASN A C 1
ATOM 870 O O . ASN A 1 104 ? -8.950 9.281 33.574 1.00 79.69 104 ASN A O 1
ATOM 874 N N . ARG A 1 105 ? -7.770 7.757 32.390 1.00 78.81 105 ARG A N 1
ATOM 875 C CA . ARG A 1 105 ? -6.691 8.659 31.971 1.00 78.81 105 ARG A CA 1
ATOM 876 C C . ARG A 1 105 ? -7.138 9.574 30.830 1.00 78.81 105 ARG A C 1
ATOM 878 O O . ARG A 1 105 ? -6.974 10.785 30.921 1.00 78.81 105 ARG A O 1
ATOM 885 N N . ASP A 1 106 ? -7.834 9.012 29.842 1.00 79.50 106 ASP A N 1
ATOM 886 C CA . ASP A 1 106 ? -8.151 9.663 28.566 1.00 79.50 106 ASP A CA 1
ATOM 887 C C . ASP A 1 106 ? -9.666 9.790 28.340 1.00 79.50 106 ASP A C 1
ATOM 889 O O . ASP A 1 106 ? -10.215 9.580 27.254 1.00 79.50 106 ASP A O 1
ATOM 893 N N . ARG A 1 107 ? -10.386 10.179 29.400 1.00 83.25 107 ARG A N 1
ATOM 894 C CA . ARG A 1 107 ? -11.859 10.251 29.422 1.00 83.25 107 ARG A CA 1
ATOM 895 C C . ARG A 1 107 ? -12.452 11.102 28.295 1.00 83.25 107 ARG A C 1
ATOM 897 O O . ARG A 1 107 ? -13.533 10.786 27.787 1.00 83.25 107 ARG A O 1
ATOM 904 N N . LEU A 1 108 ? -11.788 12.202 27.932 1.00 83.19 108 LEU A N 1
ATOM 905 C CA . LEU A 1 108 ? -12.245 13.097 26.867 1.00 83.19 108 LEU A CA 1
ATOM 906 C C . LEU A 1 108 ? -12.088 12.451 25.485 1.00 83.19 108 LEU A C 1
ATOM 908 O O . LEU A 1 108 ? -13.036 12.496 24.702 1.00 83.19 108 LEU A O 1
ATOM 912 N N . LEU A 1 109 ? -10.947 11.806 25.225 1.00 81.69 109 LEU A N 1
ATOM 913 C CA . LEU A 1 109 ? -10.673 11.083 23.980 1.00 81.69 109 LEU A CA 1
ATOM 914 C C . LEU A 1 109 ? -11.651 9.920 23.810 1.00 81.69 109 LEU A C 1
ATOM 916 O O . LEU A 1 109 ? -12.347 9.848 22.799 1.00 81.69 109 LEU A O 1
ATOM 920 N N . PHE A 1 110 ? -11.836 9.102 24.852 1.00 85.00 110 PHE A N 1
ATOM 921 C CA . PHE A 1 110 ? -12.809 8.008 24.837 1.00 85.00 110 PHE A CA 1
ATOM 922 C C . PHE A 1 110 ? -14.233 8.504 24.529 1.00 85.00 110 PHE A C 1
ATOM 924 O O . PHE A 1 110 ? -14.979 7.888 23.760 1.00 85.00 110 PHE A O 1
ATOM 931 N N . LYS A 1 111 ? -14.632 9.647 25.107 1.00 86.75 111 LYS A N 1
ATOM 932 C CA . LYS A 1 111 ? -15.942 10.258 24.841 1.00 86.75 111 LYS A CA 1
ATOM 933 C C . LYS A 1 111 ? -16.045 10.781 23.406 1.00 86.75 111 LYS A C 1
ATOM 935 O O . LYS A 1 111 ? -17.097 10.598 22.797 1.00 86.75 111 LYS A O 1
ATOM 940 N N . HIS A 1 112 ? -14.989 11.405 22.886 1.00 86.75 112 HIS A N 1
ATOM 941 C CA . HIS A 1 112 ? -14.937 11.915 21.517 1.00 86.75 112 HIS A CA 1
ATOM 942 C C . HIS A 1 112 ? -15.073 10.783 20.497 1.00 86.75 112 HIS A C 1
ATOM 944 O O . HIS A 1 112 ? -15.972 10.832 19.667 1.00 86.75 112 HIS A O 1
ATOM 950 N N . MET A 1 113 ? -14.291 9.713 20.651 1.00 84.50 113 MET A N 1
ATOM 951 C CA . MET A 1 113 ? -14.336 8.515 19.807 1.00 84.50 113 MET A CA 1
ATOM 952 C C . MET A 1 113 ? -15.730 7.894 19.730 1.00 84.50 113 MET A C 1
ATOM 954 O O . MET A 1 113 ? -16.262 7.618 18.656 1.00 84.50 113 MET A O 1
ATOM 958 N N . CYS A 1 114 ? -16.354 7.692 20.893 1.00 87.56 114 CYS A N 1
ATOM 959 C CA . CYS A 1 114 ? -17.699 7.134 20.950 1.00 87.56 114 CYS A CA 1
ATOM 960 C C . CYS A 1 114 ? -18.726 8.065 20.297 1.00 87.56 114 CYS A C 1
ATOM 962 O O . CYS A 1 114 ? -19.677 7.591 19.683 1.00 87.56 114 CYS A O 1
ATOM 964 N N . TYR A 1 115 ? -18.566 9.378 20.466 1.00 88.38 115 TYR A N 1
ATOM 965 C CA . TYR A 1 115 ? -19.460 10.371 19.882 1.00 88.38 115 TYR A CA 1
ATOM 966 C C . TYR A 1 115 ? -19.310 10.453 18.361 1.00 88.38 115 TYR A C 1
ATOM 968 O O . TYR A 1 115 ? -20.315 10.489 17.658 1.00 88.38 115 TYR A O 1
ATOM 976 N N . GLU A 1 116 ? -18.080 10.443 17.853 1.00 86.94 116 GLU A N 1
ATOM 977 C CA . GLU A 1 116 ? -17.783 10.484 16.424 1.00 86.94 116 GLU A CA 1
ATOM 978 C C . GLU A 1 116 ? -18.388 9.280 15.696 1.00 86.94 116 GLU A C 1
ATOM 980 O O . GLU A 1 116 ? -19.074 9.449 14.693 1.00 86.94 116 GLU A O 1
ATOM 985 N N . MET A 1 117 ? -18.256 8.087 16.278 1.00 86.38 117 MET A N 1
ATOM 986 C CA . MET A 1 117 ? -18.855 6.855 15.758 1.00 86.38 117 MET A CA 1
ATOM 987 C C . MET A 1 117 ? -20.385 6.912 15.691 1.00 86.38 117 MET A C 1
ATOM 989 O O . MET A 1 117 ? -20.981 6.527 14.688 1.00 86.38 117 MET A O 1
ATOM 993 N N . VAL A 1 118 ? -21.037 7.448 16.729 1.00 88.62 118 VAL A N 1
ATOM 994 C CA . VAL A 1 118 ? -22.495 7.668 16.721 1.00 88.62 118 VAL A CA 1
ATOM 995 C C . VAL A 1 118 ? -22.887 8.693 15.656 1.00 88.62 118 VAL A C 1
ATOM 997 O O . VAL A 1 118 ? -23.886 8.512 14.966 1.00 88.62 118 VAL A O 1
ATOM 1000 N N . ARG A 1 119 ? -22.114 9.776 15.532 1.00 87.62 119 ARG A N 1
ATOM 1001 C CA . ARG A 1 119 ? -22.404 10.899 14.637 1.00 87.62 119 ARG A CA 1
ATOM 1002 C C . ARG A 1 119 ? -22.236 10.531 13.163 1.00 87.62 119 ARG A C 1
ATOM 1004 O O . ARG A 1 119 ? -23.049 10.965 12.359 1.00 87.62 119 ARG A O 1
ATOM 1011 N N . LEU A 1 120 ? -21.201 9.770 12.807 1.00 84.75 120 LEU A N 1
ATOM 1012 C CA . LEU A 1 120 ? -20.925 9.378 11.419 1.00 84.75 120 LEU A CA 1
ATOM 1013 C C . LEU A 1 120 ? -21.988 8.428 10.860 1.00 84.75 120 LEU A C 1
ATOM 1015 O O . LEU A 1 120 ? -22.345 8.533 9.692 1.00 84.75 120 LEU A O 1
ATOM 1019 N N . HIS A 1 121 ? -22.516 7.541 11.704 1.00 85.50 121 HIS A N 1
ATOM 1020 C CA . HIS A 1 121 ? -23.477 6.516 11.295 1.00 85.50 121 HIS A CA 1
ATOM 1021 C C . HIS A 1 121 ? -24.916 6.821 11.727 1.00 85.50 121 HIS A C 1
ATOM 1023 O O . HIS A 1 121 ? -25.773 5.958 11.615 1.00 85.50 121 HIS A O 1
ATOM 1029 N N . ASN A 1 122 ? -25.207 8.015 12.261 1.00 84.50 122 ASN A N 1
ATOM 1030 C CA . ASN A 1 122 ? -26.526 8.378 12.808 1.00 84.50 122 ASN A CA 1
ATOM 1031 C C . ASN A 1 122 ? -27.109 7.360 13.819 1.00 84.50 122 ASN A C 1
ATOM 1033 O O . ASN A 1 122 ? -28.314 7.334 14.058 1.00 84.50 122 ASN A O 1
ATOM 1037 N N . GLY A 1 123 ? -26.260 6.542 14.450 1.00 80.75 123 GLY A N 1
ATOM 1038 C CA . GLY A 1 123 ? -26.675 5.466 15.353 1.00 80.75 123 GLY A CA 1
ATOM 1039 C C . GLY A 1 123 ? -26.935 4.095 14.708 1.00 80.75 123 GLY A C 1
ATOM 1040 O O . GLY A 1 123 ? -27.245 3.169 15.462 1.00 80.75 123 GLY A O 1
ATOM 1041 N N . ASP A 1 124 ? -26.766 3.951 13.390 1.00 87.38 124 ASP A N 1
ATOM 1042 C CA . ASP A 1 124 ? -26.851 2.680 12.651 1.00 87.38 124 ASP A CA 1
ATOM 1043 C C . ASP A 1 124 ? -25.588 1.818 12.807 1.00 87.38 124 ASP A C 1
ATOM 1045 O O . ASP A 1 124 ? -24.656 2.175 13.519 1.00 87.38 124 ASP A O 1
ATOM 1049 N N . ASP A 1 125 ? -25.541 0.644 12.179 1.00 88.75 125 ASP A N 1
ATOM 1050 C CA . ASP A 1 125 ? -24.403 -0.267 12.298 1.00 88.75 125 ASP A CA 1
ATOM 1051 C C . ASP A 1 125 ? -23.101 0.315 11.707 1.00 88.75 125 ASP A C 1
ATOM 1053 O O . ASP A 1 125 ? -23.093 1.007 10.687 1.00 88.75 125 ASP A O 1
ATOM 1057 N N . ILE A 1 126 ? -21.978 -0.009 12.350 1.00 90.38 126 ILE A N 1
ATOM 1058 C CA . ILE A 1 126 ? -20.630 0.458 12.000 1.00 90.38 126 ILE A CA 1
ATOM 1059 C C . ILE A 1 126 ? -19.826 -0.707 11.442 1.00 90.38 126 ILE A C 1
ATOM 1061 O O . ILE A 1 126 ? -19.862 -1.809 11.997 1.00 90.38 126 ILE A O 1
ATOM 1065 N N . SER A 1 127 ? -19.068 -0.468 10.372 1.00 91.19 127 SER A N 1
ATOM 1066 C CA . SER A 1 127 ? -18.210 -1.493 9.783 1.00 91.19 127 SER A CA 1
ATOM 1067 C C . SER A 1 127 ? -16.856 -1.612 10.491 1.00 91.19 127 SER A C 1
ATOM 1069 O O . SER A 1 127 ? -16.369 -0.681 11.135 1.00 91.19 127 SER A O 1
ATOM 1071 N N . PHE A 1 128 ? -16.198 -2.760 10.313 1.00 89.06 128 PHE A N 1
ATOM 1072 C CA . PHE A 1 128 ? -14.823 -2.988 10.777 1.00 89.06 128 PHE A CA 1
ATOM 1073 C C . PHE A 1 128 ? -13.856 -1.870 10.354 1.00 89.06 128 PHE A C 1
ATOM 1075 O O . PHE A 1 128 ? -13.035 -1.407 11.146 1.00 89.06 128 PHE A O 1
ATOM 1082 N N . HIS A 1 129 ? -13.969 -1.414 9.104 1.00 88.88 129 HIS A N 1
ATOM 1083 C CA . HIS A 1 129 ? -13.062 -0.420 8.537 1.00 88.88 129 HIS A CA 1
ATOM 1084 C C . HIS A 1 129 ? -13.239 0.966 9.154 1.00 88.88 129 HIS A C 1
ATOM 1086 O O . HIS A 1 129 ? -12.258 1.697 9.270 1.00 88.88 129 HIS A O 1
ATOM 1092 N N . ASP A 1 130 ? -14.454 1.325 9.560 1.00 88.88 130 ASP A N 1
ATOM 1093 C CA . ASP A 1 130 ? -14.726 2.631 10.162 1.00 88.88 130 ASP A CA 1
ATOM 1094 C C . ASP A 1 130 ? -14.059 2.730 11.535 1.00 88.88 130 ASP A C 1
ATOM 1096 O O . ASP A 1 130 ? -13.361 3.702 11.830 1.00 88.88 130 ASP A O 1
ATOM 1100 N N . VAL A 1 131 ? -14.172 1.672 12.344 1.00 88.81 131 VAL A N 1
ATOM 1101 C CA . VAL A 1 131 ? -13.497 1.617 13.645 1.00 88.81 131 VAL A CA 1
ATOM 1102 C C . VAL A 1 131 ? -11.980 1.540 13.483 1.00 88.81 131 VAL A C 1
ATOM 1104 O O . VAL A 1 131 ? -11.260 2.223 14.208 1.00 88.81 131 VAL A O 1
ATOM 1107 N N . LEU A 1 132 ? -11.480 0.778 12.506 1.00 87.94 132 LEU A N 1
ATOM 1108 C CA . LEU A 1 132 ? -10.044 0.706 12.231 1.00 87.94 132 LEU A CA 1
ATOM 1109 C C . LEU A 1 132 ? -9.466 2.072 11.825 1.00 87.94 132 LEU A C 1
ATOM 1111 O O . LEU A 1 132 ? -8.391 2.441 12.290 1.00 87.94 132 LEU A O 1
ATOM 1115 N N . LYS A 1 133 ? -10.184 2.850 11.004 1.00 86.44 133 LYS A N 1
ATOM 1116 C CA . LYS A 1 133 ? -9.784 4.217 10.624 1.00 86.44 133 LYS A CA 1
ATOM 1117 C C . LYS A 1 133 ? -9.719 5.157 11.822 1.00 86.44 133 LYS A C 1
ATOM 1119 O O . LYS A 1 133 ? -8.797 5.962 11.907 1.00 86.44 133 LYS A O 1
ATOM 1124 N N . LEU A 1 134 ? -10.672 5.050 12.744 1.00 83.81 134 LEU A N 1
ATOM 1125 C CA . LEU A 1 134 ? -10.667 5.845 13.970 1.00 83.81 134 LEU A CA 1
ATOM 1126 C C . LEU A 1 134 ? -9.462 5.507 14.847 1.00 83.81 134 LEU A C 1
ATOM 1128 O O . LEU A 1 134 ? -8.750 6.407 15.281 1.00 83.81 134 LEU A O 1
ATOM 1132 N N . VAL A 1 135 ? -9.214 4.215 15.073 1.00 83.56 135 VAL A N 1
ATOM 1133 C CA . VAL A 1 135 ? -8.053 3.746 15.842 1.00 83.56 135 VAL A CA 1
ATOM 1134 C C . VAL A 1 135 ? -6.748 4.208 15.188 1.00 83.56 135 VAL A C 1
ATOM 1136 O O . VAL A 1 135 ? -5.876 4.728 15.877 1.00 83.56 135 VAL A O 1
ATOM 1139 N N . HIS A 1 136 ? -6.657 4.137 13.858 1.00 83.94 136 HIS A N 1
ATOM 1140 C CA . HIS A 1 136 ? -5.528 4.676 13.102 1.00 83.94 136 HIS A CA 1
ATOM 1141 C C . HIS A 1 136 ? -5.345 6.184 13.339 1.00 83.94 136 HIS A C 1
ATOM 1143 O O . HIS A 1 136 ? -4.258 6.638 13.681 1.00 83.94 136 HIS A O 1
ATOM 1149 N N . PHE A 1 137 ? -6.401 6.988 13.213 1.00 79.12 137 PHE A N 1
ATOM 1150 C CA . PHE A 1 137 ? -6.314 8.432 13.445 1.00 79.12 137 PHE A CA 1
ATOM 1151 C C . PHE A 1 137 ? -5.827 8.782 14.864 1.00 79.12 137 PHE A C 1
ATOM 1153 O O . PHE A 1 137 ? -5.073 9.735 15.042 1.00 79.12 137 PHE A O 1
ATOM 1160 N N . LEU A 1 138 ? -6.182 7.980 15.866 1.00 76.44 138 LEU A N 1
ATOM 1161 C CA . LEU A 1 138 ? -5.728 8.181 17.245 1.00 76.44 138 LEU A CA 1
ATOM 1162 C C . LEU A 1 138 ? -4.251 7.871 17.424 1.00 76.44 138 LEU A C 1
ATOM 1164 O O . LEU A 1 138 ? -3.533 8.680 18.006 1.00 76.44 138 LEU A O 1
ATOM 1168 N N . THR A 1 139 ? -3.784 6.758 16.856 1.00 75.31 139 THR A N 1
ATOM 1169 C CA . THR A 1 139 ? -2.356 6.421 16.875 1.00 75.31 139 THR A CA 1
ATOM 1170 C C . THR A 1 139 ? -1.499 7.506 16.206 1.00 75.31 139 THR A C 1
ATOM 1172 O O . THR A 1 139 ? -0.367 7.727 16.625 1.00 75.31 139 THR A O 1
ATOM 1175 N N . ALA A 1 140 ? -2.041 8.260 15.235 1.00 74.69 140 ALA A N 1
ATOM 1176 C CA 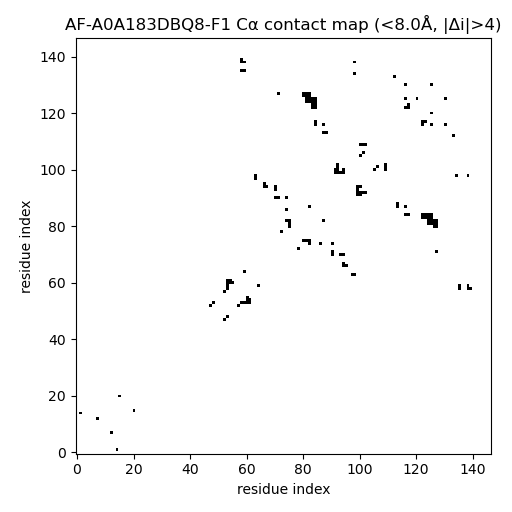. ALA A 1 140 ? -1.368 9.437 14.663 1.00 74.69 140 ALA A CA 1
ATOM 1177 C C . ALA A 1 140 ? -1.278 10.603 15.647 1.00 74.69 140 ALA A C 1
ATOM 1179 O O . ALA A 1 140 ? -0.238 11.253 15.736 1.00 74.69 140 ALA A O 1
ATOM 1180 N N . ILE A 1 141 ? -2.363 10.885 16.371 1.00 71.94 141 ILE A N 1
ATOM 1181 C CA . ILE A 1 141 ? -2.406 11.993 17.330 1.00 71.94 141 ILE A CA 1
ATOM 1182 C C . ILE A 1 141 ? -1.431 11.752 18.482 1.00 71.94 141 ILE A C 1
ATOM 1184 O O . ILE A 1 141 ? -0.704 12.671 18.852 1.00 71.94 141 ILE A O 1
ATOM 1188 N N . GLU A 1 142 ? -1.393 10.539 19.034 1.00 68.69 142 GLU A N 1
ATOM 1189 C CA . GLU A 1 142 ? -0.492 10.215 20.146 1.00 68.69 142 GLU A CA 1
ATOM 1190 C C . GLU A 1 142 ? 0.982 10.313 19.740 1.00 68.69 142 GLU A C 1
ATOM 1192 O O . GLU A 1 142 ? 1.790 10.841 20.504 1.00 68.69 142 GLU A O 1
ATOM 1197 N N . ARG A 1 143 ? 1.335 9.896 18.514 1.00 65.50 143 ARG A N 1
ATOM 1198 C CA . ARG A 1 143 ? 2.713 10.011 18.006 1.00 65.50 143 ARG A CA 1
ATOM 1199 C C . ARG A 1 143 ? 3.154 11.476 17.877 1.00 65.50 143 ARG A C 1
ATOM 1201 O O . ARG A 1 143 ? 4.250 11.812 18.311 1.00 65.50 143 ARG A O 1
ATOM 1208 N N . ASN A 1 144 ? 2.272 12.359 17.402 1.00 60.75 144 ASN A N 1
ATOM 1209 C CA . ASN A 1 144 ? 2.540 13.801 17.298 1.00 60.75 144 ASN A CA 1
ATOM 1210 C C . ASN A 1 144 ? 2.651 14.529 18.654 1.00 60.75 144 ASN A C 1
ATOM 1212 O O . ASN A 1 144 ? 3.111 15.663 18.683 1.00 60.75 144 ASN A O 1
ATOM 1216 N N . GLN A 1 145 ? 2.197 13.934 19.764 1.00 58.19 145 GLN A N 1
ATOM 1217 C CA . GLN A 1 145 ? 2.385 14.499 21.112 1.00 58.19 145 GLN A CA 1
ATOM 1218 C C . GLN A 1 145 ? 3.688 14.041 21.785 1.00 58.19 145 GLN A C 1
ATOM 1220 O O . GLN A 1 145 ? 4.037 14.563 22.843 1.00 58.19 145 GLN A O 1
ATOM 1225 N N . SER A 1 146 ? 4.371 13.047 21.209 1.00 53.41 146 SER A N 1
ATOM 1226 C CA . SER A 1 146 ? 5.631 12.498 21.726 1.00 53.41 146 SER A CA 1
ATOM 1227 C C . SER A 1 146 ? 6.896 13.103 21.099 1.00 53.41 146 SER A C 1
ATOM 1229 O O . SER A 1 146 ? 7.991 12.804 21.576 1.00 53.41 146 SER A O 1
ATOM 1231 N N . GLU A 1 147 ? 6.739 13.954 20.080 1.00 44.59 147 GLU A N 1
ATOM 1232 C CA . GLU A 1 147 ? 7.779 14.825 19.502 1.00 44.59 147 GLU A CA 1
ATOM 1233 C C . GLU A 1 147 ? 7.680 16.250 20.066 1.00 44.59 147 GLU A C 1
ATOM 1235 O O . GLU A 1 147 ? 8.749 16.860 20.303 1.00 44.59 147 GLU A O 1
#

Nearest PDB structures (foldseek):
  7sx3-assembly1_A  TM=8.803E-01  e=2.725E-11  Homo sapiens
  7sx4-assembly1_A  TM=8.777E-01  e=4.945E-11  Homo sapiens
  7cm3-assembly1_A  TM=8.651E-01  e=2.067E-10  Homo sapiens
  7w7g-assembly1_C  TM=8.724E-01  e=2.624E-10  Rattus norvegicus
  6xiw-assembly1_A  TM=8.668E-01  e=4.227E-10  Homo sapiens

Sequence (147 aa):
LCYWEKGVSFWQTDCGNYFGAIIYFCSFYLIITYIVLNLLVAVIIENFSLFYSSEEDALLSYADIRNFQQVWNIVDVEQKRTIPVRRVKFLLRLLKGRLEVDPNRDRLLFKHMCYEMVRLHNGDDISFHDVLKLVHFLTAIERNQSE

InterPro domains:
  IPR005821 Ion transport domain [PF00520] (13-55)
  IPR028823 Sodium leak channel NALCN [PTHR46141] (4-137)

Foldseek 3Di:
DDDDDPPDDPVRDPDDDPVVVVVVVVVVVVVVVVVVVVVVVVVVVVVCCVVPCQDPPALAHPVLVVLLVVLVCVQCVVPPQWDFLVCVLVSQCSRDDPLHDDCVVNVVLSVVLSVVSCVVQVRGIDGSVRNVVSSSVVSVVVVVVVD